Protein AF-A0A1R1JUJ1-F1 (afdb_monomer_lite)

Organism: Alcaligenes xylosoxydans xylosoxydans (NCBI:txid85698)

Secondary structure (DSSP, 8-state):
---PPP--HHHHHHHHHHHHH-GGGTT----TT-EEEETTEEEEGGGTTT-HHHHHHHHHHHHHHS-------

Foldseek 3Di:
DPDDDDDPPVVVLVVVLCQLQALVFQVDDDDFPDFRDDDPDTHGSNVRRNPNVVVVVVVVVVVVVDDDDDDDD

Radius of gyration: 15.7 Å; chains: 1; bounding box: 51×24×31 Å

Sequence (73 aa):
MDEKVALPDRVIFALLAIAVLAMQNADQKVPIGYFLSFEDERFTINDWWGRKNDFYRAIYERVQRMPRLTMNL

pLDDT: mean 87.26, std 10.16, range [49.25, 97.62]

Structure (mmCIF, N/CA/C/O backbone):
data_AF-A0A1R1JUJ1-F1
#
_entry.id   AF-A0A1R1JUJ1-F1
#
loop_
_atom_site.group_PDB
_atom_site.id
_atom_site.type_symbol
_atom_site.label_atom_id
_atom_site.label_alt_id
_atom_site.label_comp_id
_atom_site.label_asym_id
_atom_site.label_entity_id
_atom_site.label_seq_id
_atom_site.pdbx_PDB_ins_code
_atom_site.Cartn_x
_atom_site.Cartn_y
_atom_site.Cartn_z
_atom_site.occupancy
_atom_site.B_iso_or_equiv
_atom_site.auth_seq_id
_atom_site.auth_comp_id
_atom_site.auth_asym_id
_atom_site.auth_atom_id
_atom_site.pdbx_PDB_model_num
ATOM 1 N N . MET A 1 1 ? -21.853 12.059 -20.566 1.00 49.25 1 MET A N 1
ATOM 2 C CA . MET A 1 1 ? -20.798 11.203 -21.143 1.00 49.25 1 MET A CA 1
ATOM 3 C C . MET A 1 1 ? -19.975 10.715 -19.972 1.00 49.25 1 MET A C 1
ATOM 5 O O . MET A 1 1 ? -19.528 11.559 -19.210 1.00 49.25 1 MET A O 1
ATOM 9 N N . ASP A 1 2 ? -19.850 9.404 -19.774 1.00 65.12 2 ASP A N 1
ATOM 10 C CA . ASP A 1 2 ? -18.956 8.871 -18.742 1.00 65.12 2 ASP A CA 1
ATOM 11 C C . ASP A 1 2 ? -17.515 9.064 -19.215 1.00 65.12 2 ASP A C 1
ATOM 13 O O . ASP A 1 2 ? -17.029 8.327 -20.077 1.00 65.12 2 ASP A O 1
ATOM 17 N N . GLU A 1 3 ? -16.847 10.093 -18.698 1.00 71.31 3 GLU A N 1
ATOM 18 C CA . GLU A 1 3 ? -15.422 10.303 -18.931 1.00 71.31 3 GLU A CA 1
ATOM 19 C C . GLU A 1 3 ? -14.642 9.187 -18.237 1.00 71.31 3 GLU A C 1
ATOM 21 O O . GLU A 1 3 ? -14.496 9.147 -17.016 1.00 71.31 3 GLU A O 1
ATOM 26 N N . LYS A 1 4 ? -14.161 8.232 -19.033 1.00 82.19 4 LYS A N 1
ATOM 27 C CA . LYS A 1 4 ? -13.277 7.171 -18.557 1.00 82.19 4 LYS A CA 1
ATOM 28 C C . LYS A 1 4 ? -11.838 7.591 -18.797 1.00 82.19 4 LYS A C 1
ATOM 30 O O . LYS A 1 4 ? -11.423 7.780 -19.937 1.00 82.19 4 LYS A O 1
ATOM 35 N N . VAL A 1 5 ? -11.071 7.681 -17.718 1.00 82.69 5 VAL A N 1
ATOM 36 C CA . VAL A 1 5 ? -9.621 7.866 -17.784 1.00 82.69 5 VAL A CA 1
ATOM 37 C C . VAL A 1 5 ? -8.966 6.489 -17.749 1.00 82.69 5 VAL A C 1
ATOM 39 O O . VAL A 1 5 ? -9.106 5.751 -16.776 1.00 82.69 5 VAL A O 1
ATOM 42 N N . ALA A 1 6 ? -8.256 6.135 -18.820 1.00 88.56 6 ALA A N 1
ATOM 43 C CA . ALA A 1 6 ? -7.412 4.947 -18.857 1.00 88.56 6 ALA A CA 1
ATOM 44 C C . ALA A 1 6 ? -6.003 5.325 -18.390 1.00 88.56 6 ALA A C 1
ATOM 46 O O . ALA A 1 6 ? -5.355 6.183 -18.987 1.00 88.56 6 ALA A O 1
ATOM 47 N N . LEU A 1 7 ? -5.535 4.688 -17.319 1.00 88.44 7 LEU A N 1
ATOM 48 C CA . LEU A 1 7 ? -4.191 4.883 -16.785 1.00 88.44 7 LEU A CA 1
ATOM 49 C C . LEU A 1 7 ? -3.396 3.580 -16.899 1.00 88.44 7 LEU A C 1
ATOM 51 O O . LEU A 1 7 ? -3.982 2.505 -16.755 1.00 88.44 7 LEU A O 1
ATOM 55 N N . PRO A 1 8 ? -2.068 3.655 -17.102 1.00 92.75 8 PRO A N 1
ATOM 56 C CA . PRO A 1 8 ? -1.208 2.495 -16.939 1.00 92.75 8 PRO A CA 1
ATOM 57 C C . PRO A 1 8 ? -1.380 1.888 -15.544 1.00 92.75 8 PRO A C 1
ATOM 59 O O . PRO A 1 8 ? -1.478 2.605 -14.544 1.00 92.75 8 PRO A O 1
ATOM 62 N N . ASP A 1 9 ? -1.353 0.565 -15.474 1.00 87.00 9 ASP A N 1
ATOM 63 C CA . ASP A 1 9 ? -1.416 -0.223 -14.239 1.00 87.00 9 ASP A CA 1
ATOM 64 C C . ASP A 1 9 ? -0.433 0.269 -13.164 1.00 87.00 9 ASP A C 1
ATOM 66 O O . ASP A 1 9 ? -0.805 0.441 -12.004 1.00 87.00 9 ASP A O 1
ATOM 70 N N . ARG A 1 10 ? 0.801 0.600 -13.557 1.00 87.69 10 ARG A N 1
ATOM 71 C CA . ARG A 1 10 ? 1.842 1.125 -12.664 1.00 87.69 10 ARG A CA 1
ATOM 72 C C . ARG A 1 10 ? 1.474 2.473 -12.057 1.00 87.69 10 ARG A C 1
ATOM 74 O O . ARG A 1 10 ? 1.824 2.735 -10.909 1.00 87.69 10 ARG A O 1
ATOM 81 N N . VAL A 1 11 ? 0.771 3.322 -12.807 1.00 91.31 11 VAL A N 1
ATOM 82 C CA . VAL A 1 11 ? 0.304 4.622 -12.307 1.00 91.31 11 VAL A CA 1
ATOM 83 C C . VAL A 1 11 ? -0.799 4.405 -11.278 1.00 91.31 11 VAL A C 1
ATOM 85 O O . VAL A 1 11 ? -0.743 4.985 -10.198 1.00 91.31 11 VAL A O 1
ATOM 88 N N . ILE A 1 12 ? -1.753 3.518 -11.570 1.00 90.50 12 ILE A N 1
ATOM 89 C CA . ILE A 1 12 ? -2.822 3.151 -10.632 1.00 90.50 12 ILE A CA 1
ATOM 90 C C . ILE A 1 12 ? -2.221 2.580 -9.344 1.00 90.50 12 ILE A C 1
ATOM 92 O O . ILE A 1 12 ? -2.568 3.023 -8.252 1.00 90.50 12 ILE A O 1
ATOM 96 N N . PHE A 1 13 ? -1.269 1.654 -9.466 1.00 89.69 13 PHE A N 1
ATOM 97 C CA . PHE A 1 13 ? -0.577 1.068 -8.324 1.00 89.69 13 PHE A CA 1
ATOM 98 C C . PHE A 1 13 ? 0.144 2.127 -7.482 1.00 89.69 13 PHE A C 1
ATOM 100 O O . PHE A 1 13 ? -0.012 2.148 -6.263 1.00 89.69 13 PHE A O 1
ATOM 107 N N . ALA A 1 14 ? 0.896 3.034 -8.113 1.00 90.38 14 ALA A N 1
ATOM 108 C CA . ALA A 1 14 ? 1.613 4.093 -7.407 1.00 90.38 14 ALA A CA 1
ATOM 109 C C . ALA A 1 14 ? 0.660 5.032 -6.653 1.00 90.38 14 ALA A C 1
ATOM 111 O O . ALA A 1 14 ? 0.908 5.359 -5.492 1.00 90.38 14 ALA A O 1
ATOM 112 N N . LEU A 1 15 ? -0.453 5.425 -7.280 1.00 94.69 15 LEU A N 1
ATOM 113 C CA . LEU A 1 15 ? -1.476 6.260 -6.647 1.00 94.69 15 LEU A CA 1
ATOM 114 C C . LEU A 1 15 ? -2.122 5.552 -5.451 1.00 94.69 15 LEU A C 1
ATOM 116 O O . LEU A 1 15 ? -2.271 6.159 -4.391 1.00 94.69 15 LEU A O 1
ATOM 120 N N . LEU A 1 16 ? -2.449 4.264 -5.589 1.00 93.88 16 LEU A N 1
ATOM 121 C CA . LEU A 1 16 ? -2.994 3.463 -4.493 1.00 93.88 16 LEU A CA 1
ATOM 122 C C . LEU A 1 16 ? -1.991 3.307 -3.348 1.00 93.88 16 LEU A C 1
ATOM 124 O O . LEU A 1 16 ? -2.365 3.477 -2.192 1.00 93.88 16 LEU A O 1
ATOM 128 N N . ALA A 1 17 ? -0.720 3.038 -3.645 1.00 92.38 17 ALA A N 1
ATOM 129 C CA . ALA A 1 17 ? 0.320 2.939 -2.627 1.00 92.38 17 ALA A CA 1
ATOM 130 C C . ALA A 1 17 ? 0.474 4.258 -1.854 1.00 92.38 17 ALA A C 1
ATOM 132 O O . ALA A 1 17 ? 0.546 4.245 -0.627 1.00 92.38 17 ALA A O 1
ATOM 133 N N . ILE A 1 18 ? 0.457 5.404 -2.545 1.00 94.25 18 ILE A N 1
ATOM 134 C CA . ILE A 1 18 ? 0.482 6.725 -1.900 1.00 94.25 18 ILE A CA 1
ATOM 135 C C . ILE A 1 18 ? -0.741 6.907 -0.998 1.00 94.25 18 ILE A C 1
ATOM 137 O O . ILE A 1 18 ? -0.586 7.294 0.159 1.00 94.25 18 ILE A O 1
ATOM 141 N N . ALA A 1 19 ? -1.940 6.608 -1.505 1.00 96.56 19 ALA A N 1
ATOM 142 C CA . ALA A 1 19 ? -3.177 6.756 -0.750 1.00 96.56 19 ALA A CA 1
ATOM 143 C C . ALA A 1 19 ? -3.192 5.873 0.507 1.00 96.56 19 ALA A C 1
ATOM 145 O O . ALA A 1 19 ? -3.521 6.362 1.583 1.00 96.56 19 ALA A O 1
ATOM 146 N N . VAL A 1 20 ? -2.789 4.605 0.401 1.00 96.44 20 VAL A N 1
ATOM 147 C CA . VAL A 1 20 ? -2.769 3.673 1.539 1.00 96.44 20 VAL A CA 1
ATOM 148 C C . VAL A 1 20 ? -1.729 4.082 2.581 1.00 96.44 20 VAL A C 1
ATOM 150 O O . VAL A 1 20 ? -2.005 4.090 3.776 1.00 96.44 20 VAL A O 1
ATOM 153 N N . LEU A 1 21 ? -0.531 4.473 2.154 1.00 96.12 21 LEU A N 1
ATOM 154 C CA . LEU A 1 21 ? 0.583 4.712 3.073 1.00 96.12 21 LEU A CA 1
ATOM 155 C C . LEU A 1 21 ? 0.582 6.111 3.703 1.00 96.12 21 LEU A C 1
ATOM 157 O O . LEU A 1 21 ? 1.313 6.339 4.671 1.00 96.12 21 LEU A O 1
ATOM 161 N N . ALA A 1 22 ? -0.200 7.053 3.171 1.00 96.69 22 ALA A N 1
ATOM 162 C CA . ALA A 1 22 ? -0.306 8.404 3.709 1.00 96.69 22 ALA A CA 1
ATOM 163 C C . ALA A 1 22 ? -0.830 8.384 5.153 1.00 96.69 22 ALA A C 1
ATOM 165 O O . ALA A 1 22 ? -1.898 7.847 5.432 1.00 96.69 22 ALA A O 1
ATOM 166 N N . MET A 1 23 ? -0.088 9.005 6.077 1.00 96.88 23 MET A N 1
ATOM 167 C CA . MET A 1 23 ? -0.447 9.075 7.503 1.00 96.88 23 MET A CA 1
ATOM 168 C C . MET A 1 23 ? -1.829 9.700 7.726 1.00 96.88 23 MET A C 1
ATOM 170 O O . MET A 1 23 ? -2.538 9.320 8.649 1.00 96.88 23 MET A O 1
ATOM 174 N N . GLN A 1 24 ? -2.223 10.628 6.853 1.00 97.31 24 GLN A N 1
ATOM 175 C CA . GLN A 1 24 ? -3.527 11.289 6.867 1.00 97.31 24 GLN A CA 1
ATOM 176 C C . GLN A 1 24 ? -4.695 10.310 6.693 1.00 97.31 24 GLN A C 1
ATOM 178 O O . GLN A 1 24 ? -5.808 10.639 7.076 1.00 97.31 24 GLN A O 1
ATOM 183 N N . ASN A 1 25 ? -4.429 9.120 6.151 1.00 97.50 25 ASN A N 1
ATOM 184 C CA . ASN A 1 25 ? -5.418 8.083 5.889 1.00 97.50 25 ASN A CA 1
ATOM 185 C C . ASN A 1 25 ? -5.305 6.910 6.883 1.00 97.50 25 ASN A C 1
ATOM 187 O O . ASN A 1 25 ? -5.813 5.827 6.610 1.00 97.50 25 ASN A O 1
ATOM 191 N N . ALA A 1 26 ? -4.618 7.084 8.020 1.00 97.00 26 ALA A N 1
ATOM 192 C CA . ALA A 1 26 ? -4.375 6.012 8.994 1.00 97.00 26 ALA A CA 1
ATOM 193 C C . ALA A 1 26 ? -5.657 5.423 9.617 1.00 97.00 26 ALA A C 1
ATOM 195 O O . ALA A 1 26 ? -5.641 4.302 10.121 1.00 97.00 26 ALA A O 1
ATOM 196 N N . ASP A 1 27 ? -6.758 6.173 9.601 1.00 97.44 27 ASP A N 1
ATOM 197 C CA . ASP A 1 27 ? -8.060 5.782 10.144 1.00 97.44 27 ASP A CA 1
ATOM 198 C C . ASP A 1 27 ? -8.987 5.119 9.110 1.00 97.44 27 ASP A C 1
ATOM 200 O O . ASP A 1 27 ? -10.081 4.661 9.456 1.00 97.44 27 ASP A O 1
ATOM 204 N N . GLN A 1 28 ? -8.554 5.047 7.849 1.00 97.62 28 GLN A N 1
ATOM 205 C CA . GLN A 1 28 ? -9.342 4.468 6.772 1.00 97.62 28 GLN A CA 1
ATOM 206 C C . GLN A 1 28 ? -9.476 2.952 6.920 1.00 97.62 28 GLN A C 1
ATOM 208 O O . GLN A 1 28 ? -8.673 2.268 7.557 1.00 97.62 28 GLN A O 1
ATOM 213 N N . LYS A 1 29 ? -10.533 2.412 6.309 1.00 96.44 29 LYS A N 1
ATOM 214 C CA . LYS A 1 29 ? -10.808 0.975 6.254 1.00 96.44 29 LYS A CA 1
ATOM 215 C C . LYS A 1 29 ? -11.391 0.613 4.901 1.00 96.44 29 LYS A C 1
ATOM 217 O O . LYS A 1 29 ? -12.207 1.345 4.349 1.00 96.44 29 LYS A O 1
ATOM 222 N N . VAL A 1 30 ? -11.015 -0.557 4.403 1.00 95.94 30 VAL A N 1
ATOM 223 C CA . VAL A 1 30 ? -11.630 -1.194 3.231 1.00 95.94 30 VAL A CA 1
ATOM 224 C C . VAL A 1 30 ? -12.214 -2.549 3.629 1.00 95.94 30 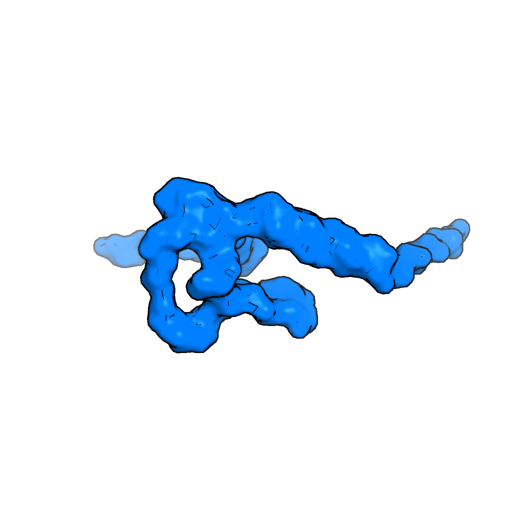VAL A C 1
ATOM 226 O O . VAL A 1 30 ? -11.851 -3.082 4.685 1.00 95.94 30 VAL A O 1
ATOM 229 N N . PRO A 1 31 ? -13.117 -3.138 2.827 1.00 97.62 31 PRO A N 1
ATOM 230 C CA . PRO A 1 31 ? -13.588 -4.492 3.080 1.00 97.62 31 PRO A CA 1
ATOM 231 C C . PRO A 1 31 ? -12.432 -5.501 3.183 1.00 97.62 31 PRO A C 1
ATOM 233 O O . PRO A 1 31 ? -11.335 -5.296 2.659 1.00 97.62 31 PRO A O 1
ATOM 236 N N . ILE A 1 32 ? -12.680 -6.610 3.875 1.00 95.25 32 ILE A N 1
ATOM 237 C CA . ILE A 1 32 ? -11.686 -7.676 4.043 1.00 95.25 32 ILE A CA 1
ATOM 238 C C . ILE A 1 32 ? -11.373 -8.312 2.682 1.00 95.25 32 ILE A C 1
ATOM 240 O O . ILE A 1 32 ? -12.259 -8.488 1.849 1.00 95.25 32 ILE A O 1
ATOM 244 N N . GLY A 1 33 ? -10.104 -8.673 2.476 1.00 94.38 33 GLY A N 1
ATOM 245 C CA . GLY A 1 33 ? -9.633 -9.358 1.270 1.00 94.38 33 GLY A CA 1
ATOM 246 C C . GLY A 1 33 ? -9.015 -8.442 0.213 1.00 94.38 33 GLY A C 1
ATOM 247 O O . GLY A 1 33 ? -8.493 -8.945 -0.778 1.00 94.38 33 GLY A O 1
ATOM 248 N N . TYR A 1 34 ? -9.016 -7.123 0.424 1.00 94.88 34 TYR A N 1
ATOM 249 C CA . TYR A 1 34 ? -8.338 -6.176 -0.460 1.00 94.88 34 TYR A CA 1
ATOM 250 C C . TYR A 1 34 ? -6.837 -6.088 -0.146 1.00 94.88 34 TYR A C 1
ATOM 252 O O . TYR A 1 34 ? -6.434 -5.885 1.002 1.00 94.88 34 TYR A O 1
ATOM 260 N N . PHE A 1 35 ? -6.005 -6.205 -1.181 1.00 93.88 35 PHE A N 1
ATOM 261 C CA . PHE A 1 35 ? -4.547 -6.129 -1.088 1.00 93.88 35 PHE A CA 1
ATOM 262 C C . PHE A 1 35 ? -3.945 -5.414 -2.302 1.00 93.88 35 PHE A C 1
ATOM 264 O O . PHE A 1 35 ? -4.523 -5.417 -3.388 1.00 93.88 35 PHE A O 1
ATOM 271 N N . LEU A 1 36 ? -2.758 -4.837 -2.118 1.00 89.94 36 LEU A N 1
ATOM 272 C CA . LEU A 1 36 ? -1.868 -4.460 -3.215 1.00 89.94 36 LEU A CA 1
ATOM 273 C C . LEU A 1 36 ? -0.909 -5.620 -3.480 1.00 89.94 36 LEU A C 1
ATOM 275 O O . LEU A 1 36 ? -0.317 -6.153 -2.545 1.00 89.94 36 LEU A O 1
ATOM 279 N N . SER A 1 37 ? -0.756 -6.027 -4.737 1.00 86.81 37 SER A N 1
ATOM 280 C CA . SER A 1 37 ? 0.224 -7.043 -5.132 1.00 86.81 37 SER A CA 1
ATOM 281 C C . SER A 1 37 ? 1.437 -6.398 -5.780 1.00 86.81 37 SER A C 1
ATOM 283 O O . SER A 1 37 ? 1.279 -5.614 -6.717 1.00 86.81 37 SER A O 1
ATOM 285 N N . PHE A 1 38 ? 2.631 -6.760 -5.326 1.00 77.12 38 PHE A N 1
ATOM 286 C CA . PHE A 1 38 ? 3.885 -6.363 -5.958 1.00 77.12 38 PHE A CA 1
ATOM 287 C C . PHE A 1 38 ? 4.785 -7.590 -6.059 1.00 77.12 38 PHE A C 1
ATOM 289 O O . PHE A 1 38 ? 5.110 -8.191 -5.039 1.00 77.12 38 PHE A O 1
ATOM 296 N N . GLU A 1 39 ? 5.147 -7.963 -7.288 1.00 79.25 39 GLU A N 1
ATOM 297 C CA . GLU A 1 39 ? 5.819 -9.235 -7.585 1.00 79.25 39 GLU A CA 1
ATOM 298 C C . GLU A 1 39 ? 5.031 -10.431 -7.006 1.00 79.25 39 GLU A C 1
ATOM 300 O O . GLU A 1 39 ? 3.872 -10.640 -7.363 1.00 79.25 39 GLU A O 1
ATOM 305 N N . ASP A 1 40 ? 5.645 -11.206 -6.122 1.00 82.81 40 ASP A N 1
ATOM 306 C CA . ASP A 1 40 ? 5.110 -12.375 -5.422 1.00 82.81 40 ASP A CA 1
ATOM 307 C C . ASP A 1 40 ? 4.493 -12.046 -4.048 1.00 82.81 40 ASP A C 1
ATOM 309 O O . ASP A 1 40 ? 4.014 -12.943 -3.355 1.00 82.81 40 ASP A O 1
ATOM 313 N N . GLU A 1 41 ? 4.449 -10.769 -3.657 1.00 83.12 41 GLU A N 1
ATOM 314 C CA . GLU A 1 41 ? 3.966 -10.325 -2.347 1.00 83.12 41 GLU A CA 1
ATOM 315 C C . GLU A 1 41 ? 2.556 -9.732 -2.386 1.00 83.12 41 GLU A C 1
ATOM 317 O O . GLU A 1 41 ? 2.135 -9.089 -3.356 1.00 83.12 41 GLU A O 1
ATOM 322 N N . ARG A 1 42 ? 1.836 -9.899 -1.270 1.00 90.62 42 ARG A N 1
ATOM 323 C CA . ARG A 1 42 ? 0.522 -9.290 -1.035 1.00 90.62 42 ARG A CA 1
ATOM 324 C C . ARG A 1 42 ? 0.549 -8.414 0.211 1.00 90.62 42 ARG A C 1
ATOM 326 O O . ARG A 1 42 ? 0.761 -8.887 1.321 1.00 90.62 42 ARG A O 1
ATOM 333 N N . PHE A 1 43 ? 0.232 -7.141 0.021 1.00 89.56 43 PHE A N 1
ATOM 334 C CA . PHE A 1 43 ? 0.105 -6.142 1.073 1.00 89.56 43 PHE A CA 1
ATOM 335 C C . PHE A 1 43 ? -1.380 -5.911 1.367 1.00 89.56 43 PHE A C 1
ATOM 337 O O . PHE A 1 43 ? -2.045 -5.146 0.666 1.00 89.56 43 PHE A O 1
ATOM 344 N N . THR A 1 44 ? -1.922 -6.591 2.379 1.00 95.44 44 THR A N 1
ATOM 345 C CA . THR A 1 44 ? -3.321 -6.429 2.817 1.00 95.44 44 THR A CA 1
ATOM 346 C C . THR A 1 44 ? -3.588 -4.988 3.245 1.00 95.44 44 THR A C 1
ATOM 348 O O . THR A 1 44 ? -3.010 -4.522 4.219 1.00 95.44 44 THR A O 1
ATOM 351 N N . ILE A 1 45 ? -4.478 -4.272 2.552 1.00 95.75 45 ILE A N 1
ATOM 352 C CA . ILE A 1 45 ? -4.594 -2.806 2.677 1.00 95.75 45 ILE A CA 1
ATOM 353 C C . ILE A 1 45 ? -4.845 -2.356 4.125 1.00 95.75 45 ILE A C 1
ATOM 355 O O . ILE A 1 45 ? -4.212 -1.410 4.591 1.00 95.75 45 ILE A O 1
ATOM 359 N N . ASN A 1 46 ? -5.715 -3.064 4.854 1.00 96.31 46 ASN A N 1
ATOM 360 C CA . ASN A 1 46 ? -6.064 -2.711 6.234 1.00 96.31 46 ASN A CA 1
ATOM 361 C C . ASN A 1 46 ? -4.887 -2.787 7.224 1.00 96.31 46 ASN A C 1
ATOM 363 O O . ASN A 1 46 ? -4.975 -2.180 8.287 1.00 96.31 46 ASN A O 1
ATOM 367 N N . ASP A 1 47 ? -3.788 -3.459 6.875 1.00 95.44 47 ASP A N 1
ATOM 368 C CA . ASP A 1 47 ? -2.599 -3.568 7.728 1.00 95.44 47 ASP A CA 1
ATOM 369 C C . ASP A 1 47 ? -1.593 -2.429 7.502 1.00 95.44 47 ASP A C 1
ATOM 371 O O . ASP A 1 47 ? -0.623 -2.315 8.256 1.00 95.44 47 ASP A O 1
ATOM 375 N N . TRP A 1 48 ? -1.795 -1.602 6.466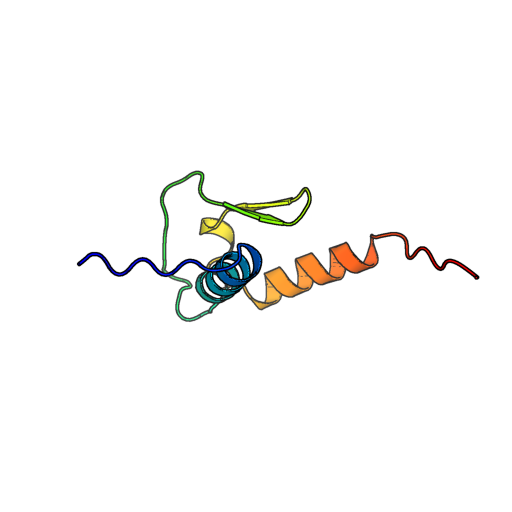 1.00 95.81 48 TRP A N 1
ATOM 376 C CA . TRP A 1 48 ? -0.797 -0.651 5.958 1.00 95.81 48 TRP A CA 1
ATOM 377 C C . TRP A 1 48 ? -1.221 0.821 5.989 1.00 95.81 48 TRP A C 1
ATOM 379 O O . TRP A 1 48 ? -0.386 1.681 5.694 1.00 95.81 48 TRP A O 1
ATOM 389 N N . TRP A 1 49 ? -2.462 1.133 6.379 1.00 97.25 49 TRP A N 1
ATOM 390 C CA . TRP A 1 49 ? -2.948 2.513 6.475 1.00 97.25 49 TRP A CA 1
ATOM 391 C C . TRP A 1 49 ? -2.009 3.403 7.294 1.00 97.25 49 TRP A C 1
ATOM 393 O O . TRP A 1 49 ? -1.742 3.147 8.465 1.00 97.25 49 TRP A O 1
ATOM 403 N N . GLY A 1 50 ? -1.469 4.446 6.662 1.00 96.50 50 GLY A N 1
ATOM 404 C CA . GLY A 1 50 ? -0.573 5.407 7.307 1.00 96.50 50 GLY A CA 1
ATOM 405 C C . GLY A 1 50 ? 0.826 4.897 7.669 1.00 96.50 50 GLY A C 1
ATOM 406 O O . GLY A 1 50 ? 1.594 5.622 8.305 1.00 96.50 50 GLY A O 1
ATOM 407 N N . ARG A 1 51 ? 1.208 3.682 7.256 1.00 95.81 51 ARG A N 1
ATOM 408 C CA . ARG A 1 51 ? 2.464 3.022 7.664 1.00 95.81 51 ARG A CA 1
ATOM 409 C C . ARG A 1 51 ? 3.596 3.159 6.643 1.00 95.81 51 ARG A C 1
ATOM 411 O O . ARG A 1 51 ? 4.358 2.221 6.412 1.00 95.81 51 ARG A O 1
ATOM 418 N N . LYS A 1 52 ? 3.751 4.344 6.0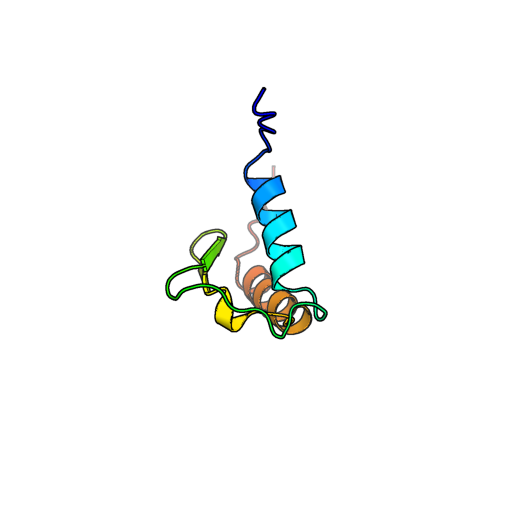41 1.00 93.94 52 LYS A N 1
ATOM 419 C CA . LYS A 1 52 ? 4.775 4.626 5.012 1.00 93.94 52 LYS A CA 1
ATOM 420 C C . LYS A 1 52 ? 6.189 4.168 5.391 1.00 93.94 52 LYS A C 1
ATOM 422 O O . LYS A 1 52 ? 6.874 3.555 4.578 1.00 93.94 52 LYS A O 1
ATOM 427 N N . ASN A 1 53 ? 6.633 4.473 6.611 1.00 93.12 53 ASN A N 1
ATOM 428 C CA . ASN A 1 53 ? 7.998 4.159 7.046 1.00 93.12 53 ASN A CA 1
ATOM 429 C C . ASN A 1 53 ? 8.221 2.646 7.179 1.00 93.12 53 ASN A C 1
ATOM 431 O O . ASN A 1 53 ? 9.252 2.141 6.737 1.00 93.12 53 ASN A O 1
ATOM 435 N N . ASP A 1 54 ? 7.237 1.926 7.721 1.00 91.69 54 ASP A N 1
ATOM 436 C CA . ASP A 1 54 ? 7.287 0.466 7.830 1.00 91.69 54 ASP A CA 1
ATOM 437 C C . ASP A 1 54 ? 7.304 -0.182 6.445 1.00 91.69 54 ASP A C 1
ATOM 439 O O . ASP A 1 54 ? 8.060 -1.122 6.207 1.00 91.69 54 ASP A O 1
ATOM 443 N N . PHE A 1 55 ? 6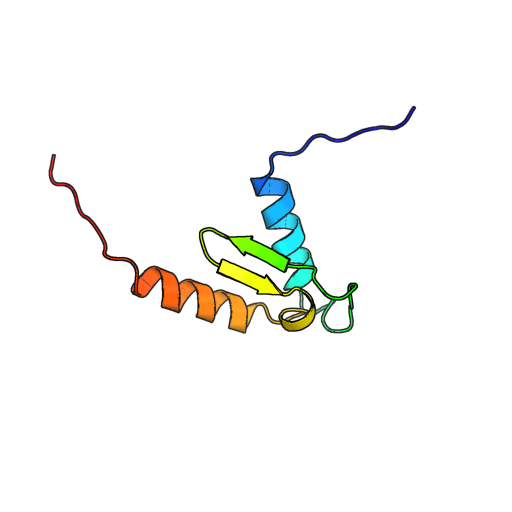.516 0.357 5.511 1.00 88.88 55 PHE A N 1
ATOM 444 C CA . PHE A 1 55 ? 6.476 -0.126 4.137 1.00 88.88 55 PHE A CA 1
ATOM 445 C C . PHE A 1 55 ? 7.828 0.047 3.439 1.00 88.88 55 PHE A C 1
ATOM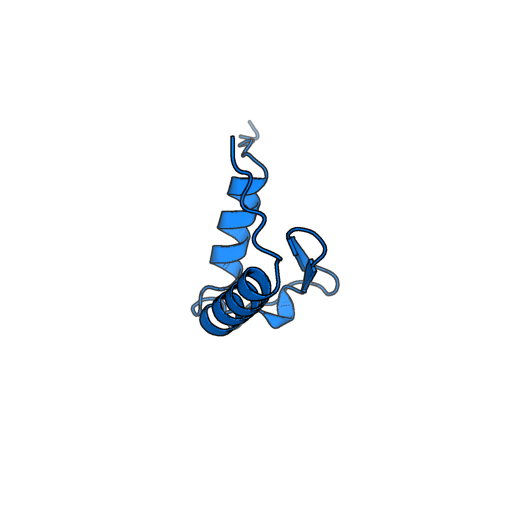 447 O O . PHE A 1 55 ? 8.352 -0.905 2.865 1.00 88.88 55 PHE A O 1
ATOM 454 N N . TYR A 1 56 ? 8.453 1.227 3.533 1.00 87.62 56 TYR A N 1
ATOM 455 C CA . TYR A 1 56 ? 9.787 1.436 2.961 1.00 87.62 56 TYR A CA 1
ATOM 456 C C . TYR A 1 56 ? 10.837 0.515 3.565 1.00 87.62 56 TYR A C 1
ATOM 458 O O . TYR A 1 56 ? 11.686 0.006 2.836 1.00 87.62 56 TYR A O 1
ATOM 466 N N . ARG A 1 57 ? 10.769 0.264 4.874 1.00 88.38 57 ARG A N 1
ATOM 467 C CA . ARG A 1 57 ? 11.658 -0.693 5.526 1.00 88.38 57 ARG A CA 1
ATOM 468 C C . ARG A 1 57 ? 11.442 -2.111 4.991 1.00 88.38 57 ARG A C 1
ATOM 470 O O . ARG A 1 57 ? 12.423 -2.761 4.646 1.00 88.38 57 ARG A O 1
ATOM 477 N N . ALA A 1 58 ? 10.194 -2.559 4.855 1.00 84.50 58 ALA A N 1
ATOM 478 C CA . ALA A 1 58 ? 9.869 -3.875 4.303 1.00 84.50 58 ALA A CA 1
ATOM 479 C C . ALA A 1 58 ? 10.399 -4.045 2.867 1.00 84.50 58 ALA A C 1
ATOM 481 O O . ALA A 1 58 ? 11.021 -5.058 2.546 1.00 84.50 58 ALA A O 1
ATOM 482 N N . ILE A 1 59 ? 10.227 -3.024 2.021 1.00 82.62 59 ILE A N 1
ATOM 483 C CA . ILE A 1 59 ? 10.758 -3.025 0.652 1.00 82.62 59 ILE A CA 1
ATOM 484 C C . ILE A 1 59 ? 12.292 -3.003 0.647 1.00 82.62 59 ILE A C 1
ATOM 486 O O . ILE A 1 59 ? 12.907 -3.780 -0.079 1.00 82.62 59 ILE A O 1
ATOM 490 N N . TYR A 1 60 ? 12.928 -2.159 1.464 1.00 81.62 60 TYR A N 1
ATOM 491 C CA . TYR A 1 60 ? 14.389 -2.079 1.548 1.00 81.62 60 TYR A CA 1
ATOM 492 C C . TYR A 1 60 ? 15.010 -3.412 1.981 1.00 81.62 60 TYR A C 1
ATOM 494 O O . TYR A 1 60 ? 15.934 -3.902 1.332 1.00 81.62 60 TYR A O 1
ATOM 502 N N . GLU A 1 61 ? 14.477 -4.028 3.040 1.00 83.06 61 GLU A N 1
ATOM 503 C CA . GLU A 1 61 ? 14.916 -5.346 3.507 1.00 83.06 61 GLU A CA 1
ATOM 504 C C . GLU A 1 61 ? 14.776 -6.410 2.408 1.00 83.06 61 GLU A C 1
ATOM 506 O O . GLU A 1 61 ? 15.622 -7.299 2.305 1.00 83.06 61 GLU A O 1
ATOM 511 N N . ARG A 1 62 ? 13.753 -6.308 1.552 1.00 77.19 62 ARG A N 1
ATOM 512 C CA . ARG A 1 62 ? 13.5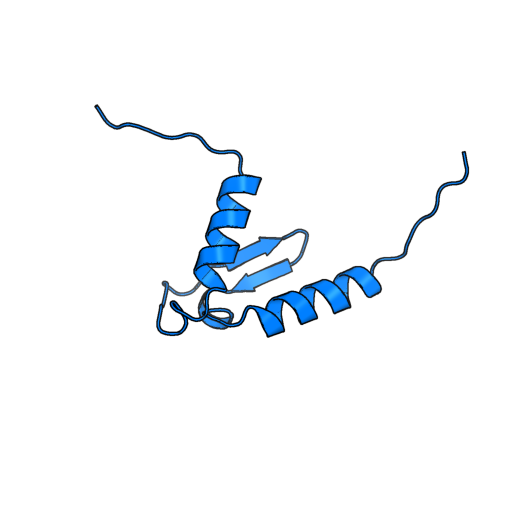39 -7.235 0.435 1.00 77.19 62 ARG A CA 1
ATOM 513 C C . ARG A 1 62 ? 14.516 -7.010 -0.716 1.00 77.19 62 ARG A C 1
ATOM 515 O O . ARG A 1 62 ? 15.128 -7.973 -1.170 1.00 77.19 62 ARG A O 1
ATOM 522 N N . VAL A 1 63 ? 14.728 -5.763 -1.137 1.00 76.44 63 VAL A N 1
ATOM 523 C CA . VAL A 1 63 ? 15.706 -5.425 -2.189 1.00 76.44 63 VAL A CA 1
ATOM 524 C C . VAL A 1 63 ? 17.109 -5.905 -1.808 1.00 76.44 63 VAL A C 1
ATOM 526 O O . VAL A 1 63 ? 17.839 -6.396 -2.662 1.00 76.44 63 VAL A O 1
ATOM 529 N N . GLN A 1 64 ? 17.476 -5.836 -0.525 1.00 77.06 64 GLN A N 1
ATOM 530 C CA . GLN A 1 64 ? 18.759 -6.356 -0.034 1.00 77.06 64 GLN A CA 1
ATOM 531 C C . GLN A 1 64 ? 18.866 -7.890 -0.083 1.00 77.06 64 GLN A C 1
ATOM 533 O O . GLN A 1 64 ? 19.969 -8.419 -0.189 1.00 77.06 64 GLN A O 1
ATOM 538 N N . ARG A 1 65 ? 17.745 -8.619 -0.007 1.00 76.06 65 ARG A N 1
ATOM 539 C CA . ARG A 1 65 ? 17.721 -10.091 -0.105 1.00 76.06 65 ARG A CA 1
ATOM 540 C C . ARG A 1 65 ? 17.739 -10.598 -1.547 1.00 76.06 65 ARG A C 1
ATOM 542 O O . ARG A 1 65 ? 17.998 -11.781 -1.755 1.00 76.06 65 ARG A O 1
ATOM 549 N N . MET A 1 66 ? 17.470 -9.746 -2.537 1.00 71.06 66 MET A N 1
ATOM 550 C CA . MET A 1 66 ? 17.552 -10.138 -3.942 1.00 71.06 66 MET A CA 1
ATOM 551 C C . MET A 1 66 ? 19.023 -10.275 -4.360 1.00 71.06 66 MET A C 1
ATOM 553 O O . MET A 1 66 ? 19.797 -9.329 -4.186 1.00 71.06 66 MET A O 1
ATOM 557 N N . PRO A 1 67 ? 19.442 -11.421 -4.925 1.00 70.19 67 PRO A N 1
ATOM 558 C CA . PRO A 1 67 ? 20.804 -11.573 -5.407 1.00 70.19 67 PRO A CA 1
ATOM 559 C C . PRO A 1 67 ? 21.065 -10.549 -6.516 1.00 70.19 67 PRO A C 1
ATOM 561 O O . PRO A 1 67 ? 20.413 -10.553 -7.560 1.00 70.19 67 PRO A O 1
ATOM 564 N N . ARG A 1 68 ? 22.033 -9.654 -6.295 1.00 69.75 68 ARG A N 1
ATOM 565 C CA . ARG A 1 68 ? 22.522 -8.755 -7.343 1.00 69.75 68 ARG A CA 1
ATOM 566 C C . ARG A 1 68 ? 23.280 -9.581 -8.378 1.00 69.75 68 ARG A C 1
ATOM 568 O O . ARG A 1 68 ? 24.403 -10.010 -8.131 1.00 69.75 68 ARG A O 1
ATOM 575 N N . LEU A 1 69 ? 22.663 -9.786 -9.535 1.00 73.62 69 LEU A N 1
ATOM 576 C CA . LEU A 1 69 ? 23.321 -10.362 -10.701 1.00 73.62 69 LEU A CA 1
ATOM 577 C C . LEU A 1 69 ? 23.985 -9.232 -11.488 1.00 73.62 69 LEU A C 1
ATOM 579 O O . LEU A 1 69 ? 23.309 -8.409 -12.102 1.00 73.62 69 LEU A O 1
ATOM 583 N N . THR A 1 70 ? 25.313 -9.185 -11.462 1.00 79.19 70 THR A N 1
ATOM 584 C CA . THR A 1 70 ? 26.088 -8.320 -12.355 1.00 79.19 70 THR A CA 1
ATOM 585 C C . THR A 1 70 ? 26.493 -9.148 -13.565 1.00 79.19 70 THR A C 1
ATOM 587 O O . THR A 1 70 ? 27.246 -10.111 -13.426 1.00 79.19 70 THR A O 1
ATOM 590 N N . MET A 1 71 ? 25.986 -8.795 -14.745 1.00 66.62 71 MET A N 1
ATOM 591 C CA . MET A 1 71 ? 26.411 -9.417 -15.998 1.00 66.62 71 MET A CA 1
ATOM 592 C C . MET A 1 71 ? 27.589 -8.622 -16.562 1.00 66.62 71 MET A C 1
ATOM 594 O O . MET A 1 71 ? 27.449 -7.430 -16.830 1.00 66.62 71 MET A O 1
ATOM 598 N N . ASN A 1 72 ? 28.744 -9.269 -16.721 1.00 71.56 72 ASN A N 1
ATOM 599 C CA . ASN A 1 72 ? 29.855 -8.691 -17.471 1.00 71.56 72 ASN A CA 1
ATOM 600 C C . ASN A 1 72 ? 29.585 -8.938 -18.958 1.00 71.56 72 ASN A C 1
ATOM 602 O O . ASN A 1 72 ? 29.404 -10.091 -19.354 1.00 71.56 72 ASN A O 1
ATOM 606 N N . LEU A 1 73 ? 29.495 -7.856 -19.731 1.00 68.25 73 LEU A N 1
ATOM 607 C CA . LEU A 1 73 ? 29.420 -7.887 -21.192 1.00 68.25 73 LEU A CA 1
ATOM 608 C C . LEU A 1 73 ? 30.820 -8.022 -21.792 1.00 68.25 73 LEU A C 1
ATOM 610 O O . LEU A 1 73 ? 31.750 -7.401 -21.227 1.00 68.25 73 LEU A O 1
#

InterPro domains:
  IPR059503 Rv1289-like domain [PF27329] (2-72)